Protein AF-A0A7X6SN82-F1 (afdb_monomer_lite)

Foldseek 3Di:
DVVLVVCLLPDDLVVSVVVLVVVCVVCVVVQQDWDADPVRDIDGPPVVVVVVSVVCVVCSCVLCVCVVCVVVVDDNDCVVVVVLVVVLCVVVVVPVPDDPVVSVVVNVVSVVD

Structure (mmCIF, N/CA/C/O backbone):
data_AF-A0A7X6SN82-F1
#
_entry.id   AF-A0A7X6SN82-F1
#
loop_
_atom_site.group_PDB
_atom_site.id
_atom_site.type_symbol
_atom_site.label_atom_id
_atom_site.label_alt_id
_atom_site.label_comp_id
_atom_site.label_asym_id
_atom_site.label_entity_id
_atom_site.label_seq_id
_atom_site.pdbx_PDB_ins_code
_atom_site.Cartn_x
_atom_site.Cartn_y
_atom_site.Cartn_z
_atom_site.occupancy
_atom_site.B_iso_or_equiv
_atom_site.auth_seq_id
_atom_site.auth_comp_id
_atom_site.auth_asym_id
_atom_site.auth_atom_id
_atom_site.pdbx_PDB_model_num
ATOM 1 N N . MET A 1 1 ? -13.948 -8.903 -0.047 1.00 67.38 1 MET A N 1
ATOM 2 C CA . MET A 1 1 ? -12.717 -8.161 -0.366 1.00 67.38 1 MET A CA 1
ATOM 3 C C . MET A 1 1 ? -11.757 -9.006 -1.185 1.00 67.38 1 MET A C 1
ATOM 5 O O . MET A 1 1 ? -11.541 -8.640 -2.324 1.00 67.38 1 MET A O 1
ATOM 9 N N . GLN A 1 2 ? -11.257 -10.138 -0.671 1.00 73.31 2 GLN A N 1
ATOM 10 C CA . GLN A 1 2 ? -10.271 -10.976 -1.377 1.00 73.31 2 GLN A CA 1
ATOM 11 C C . GLN A 1 2 ? -10.692 -11.329 -2.813 1.00 73.31 2 GLN A C 1
ATOM 13 O O . GLN A 1 2 ? -10.049 -10.871 -3.739 1.00 73.31 2 GLN A O 1
ATOM 18 N N . LYS A 1 3 ? -11.893 -11.892 -3.001 1.00 74.00 3 LYS A N 1
ATOM 19 C CA . LYS A 1 3 ? -12.462 -12.180 -4.335 1.00 74.00 3 LYS A CA 1
ATOM 20 C C . LYS A 1 3 ? -12.528 -10.993 -5.318 1.00 74.00 3 LYS A C 1
ATOM 22 O O . LYS A 1 3 ? -12.558 -11.208 -6.519 1.00 74.00 3 LYS A O 1
ATOM 27 N N . ILE A 1 4 ? -12.617 -9.752 -4.829 1.00 73.38 4 ILE A N 1
ATOM 28 C CA . ILE A 1 4 ? -12.637 -8.554 -5.694 1.00 73.38 4 ILE A CA 1
ATOM 29 C C . ILE A 1 4 ? -11.214 -8.201 -6.107 1.00 73.38 4 ILE A C 1
ATOM 31 O O . ILE A 1 4 ? -10.970 -7.907 -7.269 1.00 73.38 4 ILE A O 1
ATOM 35 N N . VAL A 1 5 ? -10.283 -8.273 -5.155 1.00 74.62 5 VAL A N 1
ATOM 36 C CA . VAL A 1 5 ? -8.854 -8.057 -5.398 1.00 74.62 5 VAL A CA 1
ATOM 37 C C . VAL A 1 5 ? -8.288 -9.142 -6.314 1.00 74.62 5 VAL A C 1
ATOM 39 O O . VAL A 1 5 ? -7.486 -8.825 -7.178 1.00 74.62 5 VAL A O 1
ATOM 42 N N . ASP A 1 6 ? -8.747 -10.386 -6.205 1.00 76.31 6 ASP A N 1
ATOM 43 C CA . ASP A 1 6 ? -8.285 -11.482 -7.064 1.00 76.31 6 ASP A CA 1
ATOM 44 C C . ASP A 1 6 ? -8.683 -11.267 -8.539 1.00 76.31 6 ASP A C 1
ATOM 46 O O . ASP A 1 6 ? -7.948 -11.645 -9.445 1.00 76.31 6 ASP A O 1
ATOM 50 N N . ASN A 1 7 ? -9.800 -10.574 -8.794 1.00 71.19 7 ASN A N 1
ATOM 51 C CA . ASN A 1 7 ? -10.250 -10.213 -10.145 1.00 71.19 7 ASN A CA 1
ATOM 52 C C . ASN A 1 7 ? -9.567 -8.955 -10.710 1.00 71.19 7 ASN A C 1
ATOM 54 O O . ASN A 1 7 ? -9.847 -8.555 -11.841 1.00 71.19 7 ASN A O 1
ATOM 58 N N . PHE A 1 8 ? -8.681 -8.314 -9.948 1.00 66.75 8 PHE A N 1
ATOM 59 C CA . PHE A 1 8 ? -8.024 -7.064 -10.329 1.00 66.75 8 PHE A CA 1
ATOM 60 C C . PHE A 1 8 ? -7.201 -7.185 -11.621 1.00 66.75 8 PHE A C 1
ATOM 62 O O . PHE A 1 8 ? -7.263 -6.312 -12.478 1.00 66.75 8 PHE A O 1
ATOM 69 N N . THR A 1 9 ? -6.468 -8.286 -11.799 1.00 63.84 9 THR A N 1
ATOM 70 C CA . THR A 1 9 ? -5.541 -8.475 -12.931 1.00 63.84 9 THR A CA 1
ATOM 71 C C . THR A 1 9 ? -6.228 -8.790 -14.259 1.00 63.84 9 THR A C 1
ATOM 73 O O . THR A 1 9 ? -5.591 -8.710 -15.307 1.00 63.84 9 THR A O 1
ATOM 76 N N . SER A 1 10 ? -7.512 -9.154 -14.215 1.00 71.69 10 SER A N 1
ATOM 77 C CA . SER A 1 10 ? -8.278 -9.646 -15.370 1.00 71.69 10 SER A CA 1
ATOM 78 C C . SER A 1 10 ? -9.503 -8.782 -15.696 1.00 71.69 10 SER A C 1
ATOM 80 O O . SER A 1 10 ? -10.306 -9.160 -16.544 1.00 71.69 10 SER A O 1
ATOM 82 N N . SER A 1 11 ? -9.680 -7.644 -15.017 1.00 79.38 11 SER A N 1
ATOM 83 C CA . SER A 1 11 ? -10.832 -6.751 -15.198 1.00 79.38 11 SER A CA 1
ATOM 84 C C . SER A 1 11 ? -10.419 -5.360 -15.672 1.00 79.38 11 SER A C 1
ATOM 86 O O . SER A 1 11 ? -9.285 -4.926 -15.481 1.00 79.38 11 SER A O 1
ATOM 88 N N . TRP A 1 12 ? -11.351 -4.662 -16.315 1.00 85.94 12 TRP A N 1
ATOM 89 C CA . TRP A 1 12 ? -11.198 -3.264 -16.719 1.00 85.94 12 TRP A CA 1
ATOM 90 C C . TRP A 1 12 ? -11.390 -2.319 -15.526 1.00 85.94 12 TRP A C 1
ATOM 92 O O . TRP A 1 12 ? -12.165 -2.638 -14.616 1.00 85.94 12 TRP A O 1
ATOM 102 N N . GLU A 1 13 ? -10.736 -1.150 -15.551 1.00 89.62 13 GLU A N 1
ATOM 103 C CA . GLU A 1 13 ? -10.808 -0.133 -14.481 1.00 89.62 13 GLU A CA 1
ATOM 104 C C . GLU A 1 13 ? -12.249 0.142 -14.025 1.00 89.62 13 GLU A C 1
ATOM 106 O O . GLU A 1 13 ? -12.547 0.128 -12.829 1.00 89.62 13 GLU A O 1
ATOM 111 N N . GLU A 1 14 ? -13.159 0.337 -14.978 1.00 89.25 14 GLU A N 1
ATOM 112 C CA . GLU A 1 14 ? -14.564 0.675 -14.735 1.00 89.25 14 GLU A CA 1
ATOM 113 C C . GLU A 1 14 ? -15.309 -0.438 -13.990 1.00 89.25 14 GLU A C 1
ATOM 115 O O . GLU A 1 14 ? -15.986 -0.189 -12.987 1.00 89.25 14 GLU A O 1
ATOM 120 N N . VAL A 1 15 ? -15.136 -1.684 -14.441 1.00 89.88 15 VAL A N 1
ATOM 121 C CA . VAL A 1 15 ? -15.772 -2.864 -13.843 1.00 89.88 15 VAL A CA 1
ATOM 122 C C . VAL A 1 15 ? -15.252 -3.076 -12.426 1.00 89.88 15 VAL A C 1
ATOM 124 O O . VAL A 1 15 ? -16.033 -3.291 -11.497 1.00 89.88 15 VAL A O 1
ATOM 127 N N . PHE A 1 16 ? -13.938 -2.973 -12.231 1.00 90.56 16 PHE A N 1
ATOM 128 C CA . PHE A 1 16 ? -13.335 -3.109 -10.911 1.00 90.56 16 PHE A CA 1
ATOM 129 C C . PHE A 1 16 ? -13.798 -2.002 -9.955 1.00 90.56 16 PHE A C 1
ATOM 131 O O . PHE A 1 16 ? -14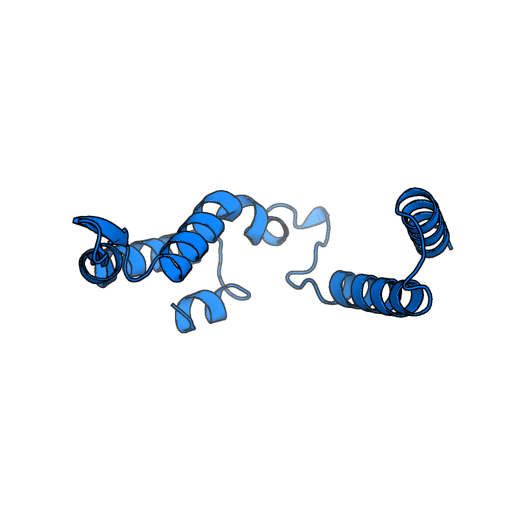.145 -2.288 -8.807 1.00 90.56 16 PHE A O 1
ATOM 138 N N . SER A 1 17 ? -13.852 -0.752 -10.429 1.00 91.31 17 SER A N 1
ATOM 139 C CA . SER A 1 17 ? -14.347 0.392 -9.658 1.00 91.31 17 SER A CA 1
ATOM 140 C C . SER A 1 17 ? -15.778 0.155 -9.176 1.00 91.31 17 SER A C 1
ATOM 142 O O . SER A 1 17 ? -16.059 0.251 -7.980 1.00 91.31 17 SER A O 1
ATOM 144 N N . MET A 1 18 ? -16.663 -0.259 -10.086 1.00 91.69 18 MET A N 1
ATOM 145 C CA . MET A 1 18 ? -18.060 -0.557 -9.776 1.00 91.69 18 MET A CA 1
ATOM 146 C C . MET A 1 18 ? -18.185 -1.677 -8.736 1.00 91.69 18 MET A C 1
ATOM 148 O O . MET A 1 18 ? -18.899 -1.530 -7.742 1.00 91.69 18 MET A O 1
ATOM 152 N N . LEU A 1 19 ? -17.462 -2.788 -8.916 1.00 91.69 19 LEU A N 1
ATOM 153 C CA . LEU A 1 19 ? -17.475 -3.909 -7.970 1.00 91.69 19 LEU A CA 1
ATOM 154 C C . LEU A 1 19 ? -16.968 -3.500 -6.581 1.00 91.69 19 LEU A C 1
ATOM 156 O O . LEU A 1 19 ? -17.528 -3.931 -5.566 1.00 91.69 19 LEU A O 1
ATOM 160 N N . LEU A 1 20 ? -15.931 -2.660 -6.523 1.00 92.19 20 LEU A N 1
ATOM 161 C CA . LEU A 1 20 ? -15.407 -2.123 -5.271 1.00 92.19 20 LEU A CA 1
ATOM 162 C C . LEU A 1 20 ? -16.456 -1.257 -4.563 1.00 92.19 20 LEU A C 1
ATOM 164 O O . LEU A 1 20 ? -16.662 -1.420 -3.359 1.00 92.19 20 LEU A O 1
ATOM 168 N N . GLU A 1 21 ? -17.152 -0.384 -5.291 1.00 93.50 21 GLU A N 1
ATOM 169 C CA . GLU A 1 21 ? -18.200 0.470 -4.727 1.00 93.50 21 GLU A CA 1
ATOM 170 C C . GLU A 1 21 ? -19.401 -0.334 -4.228 1.00 93.50 21 GLU A C 1
ATOM 172 O O . GLU A 1 21 ? -19.819 -0.153 -3.081 1.00 93.50 21 GLU A O 1
ATOM 177 N N . VAL A 1 22 ? -19.895 -1.294 -5.013 1.00 94.12 22 VAL A N 1
ATOM 178 C CA . VAL A 1 22 ? -20.984 -2.198 -4.604 1.00 94.12 22 VAL A CA 1
ATOM 179 C C . VAL A 1 22 ? -20.616 -2.958 -3.330 1.00 94.12 22 VAL A C 1
ATOM 181 O O . VAL A 1 22 ? -21.420 -3.068 -2.401 1.00 94.12 22 VAL A O 1
ATOM 184 N N . TRP A 1 23 ? -19.382 -3.455 -3.234 1.00 93.88 23 TRP A N 1
ATOM 185 C CA . TRP A 1 23 ? -18.920 -4.139 -2.032 1.00 93.88 23 TRP A CA 1
ATOM 186 C C . TRP A 1 23 ? -18.820 -3.195 -0.830 1.00 93.88 23 TRP A C 1
ATOM 188 O O . TRP A 1 23 ? -19.251 -3.557 0.264 1.00 93.88 23 TRP A O 1
ATOM 198 N N . MET A 1 24 ? -18.311 -1.975 -1.011 1.00 93.75 24 MET A N 1
ATOM 199 C CA . MET A 1 24 ? -18.264 -0.976 0.060 1.00 93.75 24 MET A CA 1
ATOM 200 C C . MET A 1 24 ? -19.659 -0.599 0.562 1.00 93.75 24 MET A C 1
ATOM 202 O O . MET A 1 24 ? -19.836 -0.436 1.768 1.00 93.75 24 MET A O 1
ATOM 206 N N . LEU A 1 25 ? -20.643 -0.489 -0.335 1.00 95.25 25 LEU A N 1
ATOM 207 C CA . LEU A 1 25 ? -22.038 -0.236 0.020 1.00 95.25 25 LEU A CA 1
ATOM 208 C C . LEU A 1 25 ? -22.616 -1.401 0.826 1.00 95.25 25 LEU A C 1
ATOM 210 O O . LEU A 1 25 ? -23.152 -1.183 1.913 1.00 95.25 25 LEU A O 1
ATOM 214 N N . LYS A 1 26 ? -22.417 -2.638 0.353 1.00 95.44 26 LYS A N 1
ATOM 215 C CA . LYS A 1 26 ? -22.861 -3.857 1.045 1.00 95.44 26 LYS A CA 1
ATOM 216 C C . LYS A 1 26 ? -22.298 -3.965 2.463 1.00 95.44 26 LYS A C 1
ATOM 218 O O . LYS A 1 26 ? -23.011 -4.360 3.377 1.00 95.44 26 LYS A O 1
ATOM 223 N N . TRP A 1 27 ? -21.029 -3.611 2.656 1.00 94.69 27 TRP A N 1
ATOM 224 C CA . TRP A 1 27 ? -20.337 -3.726 3.946 1.00 94.69 27 TRP A CA 1
ATOM 225 C C . TRP A 1 27 ? -20.223 -2.393 4.698 1.00 94.69 27 TRP A C 1
ATOM 227 O O . TRP A 1 27 ? -19.426 -2.272 5.627 1.00 94.69 27 TRP A O 1
ATOM 237 N N . ASN A 1 28 ? -21.015 -1.381 4.336 1.00 94.25 28 ASN A N 1
ATOM 238 C CA . ASN A 1 28 ? -20.904 -0.032 4.894 1.00 94.25 28 ASN A CA 1
ATOM 239 C C . ASN A 1 28 ? -21.091 0.001 6.418 1.00 94.25 28 ASN A C 1
ATOM 241 O O . ASN A 1 28 ? -20.342 0.685 7.114 1.00 94.25 28 ASN A O 1
ATOM 245 N N . GLN A 1 29 ? -22.070 -0.748 6.935 1.00 96.00 29 GLN A N 1
ATOM 246 C CA . GLN A 1 29 ? -22.339 -0.827 8.373 1.00 96.00 29 GLN A CA 1
ATOM 247 C C . GLN A 1 29 ? -21.158 -1.449 9.121 1.00 96.00 29 GLN A C 1
ATOM 249 O O . GLN A 1 29 ? -20.632 -0.827 10.039 1.00 96.00 29 GLN A O 1
ATOM 254 N N . PHE A 1 30 ? -20.674 -2.597 8.642 1.00 95.50 30 PHE A N 1
ATOM 255 C CA . PHE A 1 30 ? -19.480 -3.262 9.162 1.00 95.50 30 PHE A CA 1
ATOM 256 C C . PHE A 1 30 ? -18.268 -2.321 9.165 1.00 95.50 30 PHE A C 1
ATOM 258 O O . PHE A 1 30 ? -17.626 -2.109 10.186 1.00 95.50 30 PHE A O 1
ATOM 265 N N . LEU A 1 31 ? -17.992 -1.640 8.049 1.00 94.62 31 LEU A N 1
ATOM 266 C CA . LEU A 1 31 ? -16.875 -0.696 7.950 1.00 94.62 31 LEU A CA 1
ATOM 267 C C . LEU A 1 31 ? -17.005 0.508 8.897 1.00 94.62 31 LEU A C 1
ATOM 269 O O . LEU A 1 31 ? -15.998 1.171 9.152 1.00 94.62 31 LEU A O 1
ATOM 273 N N . LYS A 1 32 ? -18.209 0.842 9.368 1.00 95.94 32 LYS A N 1
ATOM 274 C CA . LYS A 1 32 ? -18.475 1.959 10.286 1.00 95.94 32 LYS A CA 1
ATOM 275 C C . LYS A 1 32 ? -18.461 1.554 11.759 1.00 95.94 32 LYS A C 1
ATOM 277 O O . LYS A 1 32 ? -18.570 2.447 12.597 1.00 95.94 32 LYS A O 1
ATOM 282 N N . GLU A 1 33 ? -18.290 0.271 12.072 1.00 97.62 33 GLU A N 1
ATOM 283 C CA . GLU A 1 33 ? -18.157 -0.213 13.447 1.00 97.62 33 GLU A CA 1
ATOM 284 C C . GLU A 1 33 ? -17.046 0.529 14.199 1.00 97.62 33 GLU A C 1
ATOM 286 O O . GLU A 1 33 ? -15.970 0.832 13.658 1.00 97.62 33 GLU A O 1
ATOM 291 N N . LYS A 1 34 ? -17.343 0.851 15.458 1.00 96.44 34 LYS A N 1
ATOM 292 C CA . LYS A 1 34 ? -16.477 1.618 16.348 1.00 96.44 34 LYS A CA 1
ATOM 293 C C . LYS A 1 34 ? -16.148 0.784 17.572 1.00 96.44 34 LYS A C 1
ATOM 295 O O . LYS A 1 34 ? -17.030 0.197 18.190 1.00 96.44 34 LYS A O 1
ATOM 300 N N . THR A 1 35 ? -14.884 0.812 17.957 1.00 95.69 35 THR A N 1
ATOM 301 C CA . THR A 1 35 ? -14.403 0.294 19.233 1.00 95.69 35 THR A CA 1
ATOM 302 C C . THR A 1 35 ? -14.029 1.479 20.111 1.00 95.69 35 THR A C 1
ATOM 304 O O . THR A 1 35 ? -13.396 2.428 19.643 1.00 95.69 35 THR A O 1
ATOM 307 N N . TYR A 1 36 ? -14.430 1.428 21.376 1.00 95.44 36 TYR A N 1
ATOM 308 C CA . TYR A 1 36 ? -14.109 2.442 22.372 1.00 95.44 36 TYR A CA 1
ATOM 309 C C . TYR A 1 36 ? -12.939 1.948 23.221 1.00 95.44 36 TYR A C 1
ATOM 311 O O . TYR A 1 36 ? -12.921 0.797 23.651 1.00 95.44 36 TYR A O 1
ATOM 319 N N . SER A 1 37 ? -11.933 2.795 23.419 1.00 93.56 37 SER A N 1
ATOM 320 C CA . SER A 1 37 ? -10.840 2.524 24.344 1.00 93.56 37 SER A CA 1
ATOM 321 C C . SER A 1 37 ? -11.283 2.765 25.784 1.00 93.56 37 SER A C 1
ATOM 323 O O . SER A 1 37 ? -12.213 3.526 26.051 1.00 93.56 37 SER A O 1
ATOM 325 N N . ASN A 1 38 ? -10.509 2.229 26.725 1.00 90.69 38 ASN A N 1
ATOM 326 C CA . ASN A 1 38 ? -10.680 2.470 28.162 1.00 90.69 38 ASN A CA 1
ATOM 327 C C . ASN A 1 38 ? -10.566 3.963 28.545 1.00 90.69 38 ASN A C 1
ATOM 329 O O . ASN A 1 38 ? -10.922 4.349 29.648 1.00 90.69 38 ASN A O 1
ATOM 333 N N . THR A 1 39 ? -10.069 4.807 27.634 1.00 90.69 39 THR A N 1
ATOM 334 C CA . THR A 1 39 ? -9.944 6.264 27.792 1.00 90.69 39 THR A CA 1
ATOM 335 C C . THR A 1 39 ? -11.120 7.050 27.195 1.00 90.69 39 THR A C 1
ATOM 337 O O . THR A 1 39 ? -11.044 8.271 27.087 1.00 90.69 39 THR A O 1
ATOM 340 N N . GLY A 1 40 ? -12.184 6.375 26.743 1.00 90.38 40 GLY A N 1
ATOM 341 C CA . GLY A 1 40 ? -13.375 6.999 26.150 1.00 90.38 40 GLY A CA 1
ATOM 342 C C . GLY A 1 40 ? -13.205 7.465 24.698 1.00 90.38 40 GLY A C 1
ATOM 343 O O . GLY A 1 40 ? -14.160 7.937 24.082 1.00 90.38 40 GLY A O 1
ATOM 344 N N . LYS A 1 41 ? -12.012 7.311 24.108 1.00 93.38 41 LYS A N 1
ATOM 345 C CA . LYS A 1 41 ? -11.774 7.606 22.688 1.00 93.38 41 LYS A CA 1
ATOM 346 C C . LYS A 1 41 ? -12.29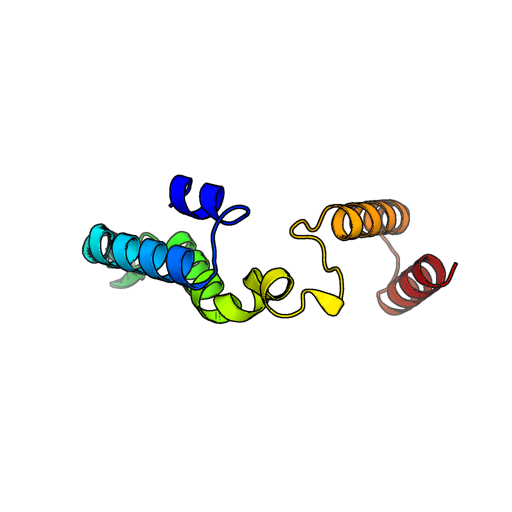5 6.461 21.828 1.00 93.38 41 LYS A C 1
ATOM 348 O O . LYS A 1 41 ? -12.079 5.295 22.138 1.00 93.38 41 LYS A O 1
ATOM 353 N N . TRP A 1 42 ? -12.930 6.783 20.708 1.00 95.12 42 TRP A N 1
ATOM 354 C CA . TRP A 1 42 ?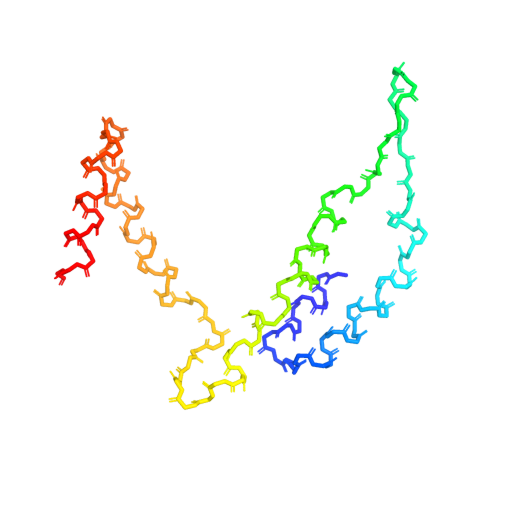 -13.369 5.775 19.747 1.00 95.12 42 TRP A CA 1
ATOM 355 C C . TRP A 1 42 ? -12.413 5.694 18.556 1.00 95.12 42 TRP A C 1
ATOM 357 O O . TRP A 1 42 ? -11.797 6.682 18.153 1.00 95.12 42 TRP A O 1
ATOM 367 N N . PHE A 1 43 ? -12.314 4.513 17.958 1.00 94.25 43 PHE A N 1
ATOM 368 C CA . PHE A 1 43 ? -11.651 4.293 16.678 1.00 94.25 43 PHE A CA 1
ATOM 369 C C . PHE A 1 43 ? -12.445 3.293 15.840 1.00 94.25 43 PHE A C 1
ATOM 371 O O . PHE A 1 43 ? -13.211 2.491 16.368 1.00 94.25 43 PHE A O 1
ATOM 378 N N . TYR A 1 44 ? -12.272 3.333 14.517 1.00 96.25 44 TYR A N 1
ATOM 379 C CA . TYR A 1 44 ? -12.874 2.325 13.645 1.00 96.25 44 TYR A CA 1
ATOM 380 C C . TYR A 1 44 ? -12.302 0.944 13.960 1.00 96.25 44 TYR A C 1
ATOM 382 O O . TYR A 1 44 ? -11.083 0.752 13.881 1.00 96.25 44 TYR A O 1
ATOM 390 N N . THR A 1 45 ? -13.177 -0.023 14.224 1.00 96.44 45 THR A N 1
ATOM 391 C CA . THR A 1 45 ? -12.803 -1.415 14.511 1.00 96.44 45 THR A CA 1
ATOM 392 C C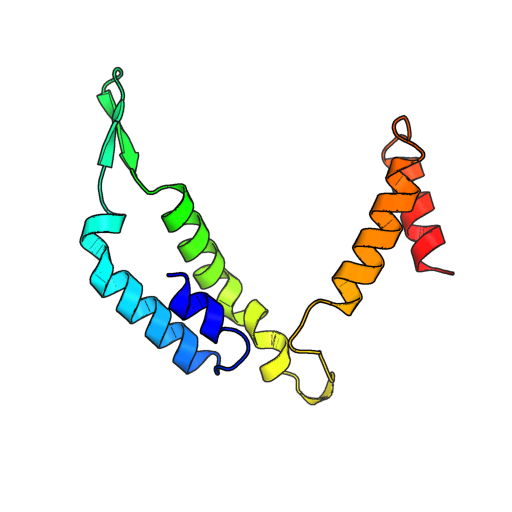 . THR A 1 45 ? -11.962 -1.992 13.367 1.00 96.44 45 THR A C 1
ATOM 394 O O . THR A 1 45 ? -10.879 -2.537 13.578 1.00 96.44 45 THR A O 1
ATOM 397 N N . HIS A 1 46 ? -12.361 -1.718 12.121 1.00 95.81 46 HIS A N 1
ATOM 398 C CA . HIS A 1 46 ? -11.716 -2.236 10.906 1.00 95.81 46 HIS A CA 1
ATOM 399 C C . HIS A 1 46 ? -10.733 -1.251 10.259 1.00 95.81 46 HIS A C 1
ATOM 401 O O . HIS A 1 46 ? -10.671 -1.120 9.034 1.00 95.81 46 HIS A O 1
ATOM 407 N N . ARG A 1 47 ? -9.939 -0.530 11.064 1.00 94.75 47 ARG A N 1
ATOM 408 C CA . ARG A 1 47 ? -9.017 0.529 10.591 1.00 94.75 47 ARG A CA 1
ATOM 409 C C . ARG A 1 47 ? -8.109 0.115 9.423 1.00 94.75 47 ARG A C 1
ATOM 411 O O . ARG A 1 47 ? -7.948 0.884 8.478 1.00 94.75 47 ARG A O 1
ATOM 418 N N . LYS A 1 48 ? -7.533 -1.096 9.467 1.00 94.56 48 LYS A N 1
ATOM 419 C CA . LYS A 1 48 ? -6.607 -1.600 8.433 1.00 94.56 48 LYS A CA 1
ATOM 420 C C . LYS A 1 48 ? -7.328 -1.787 7.101 1.00 94.56 48 LYS A C 1
ATOM 422 O O . LYS A 1 48 ? -6.854 -1.308 6.076 1.00 94.56 48 LYS A O 1
ATOM 427 N N . LEU A 1 49 ? -8.501 -2.415 7.144 1.00 94.31 49 LEU A N 1
ATOM 428 C CA . LEU A 1 49 ? -9.335 -2.655 5.972 1.00 94.31 49 LEU A CA 1
ATOM 429 C C . LEU A 1 49 ? -9.810 -1.338 5.348 1.00 94.31 49 LEU A C 1
ATOM 431 O O . LEU A 1 49 ? -9.657 -1.145 4.145 1.00 94.31 49 LEU A O 1
ATOM 435 N N . ARG A 1 50 ? -10.295 -0.389 6.162 1.00 94.69 50 ARG A N 1
ATOM 436 C CA . ARG A 1 50 ? -10.662 0.956 5.685 1.00 94.69 50 ARG A CA 1
ATOM 437 C C . ARG A 1 50 ? -9.489 1.670 5.016 1.00 94.69 50 ARG A C 1
ATOM 439 O O . ARG A 1 50 ? -9.670 2.290 3.973 1.00 94.69 50 ARG A O 1
ATOM 446 N N . SER A 1 51 ? -8.296 1.585 5.607 1.00 94.81 51 SER A N 1
ATOM 447 C CA . SER A 1 51 ? -7.087 2.188 5.040 1.00 94.81 51 SER A CA 1
ATOM 448 C C . SER A 1 51 ? -6.722 1.566 3.689 1.00 94.81 51 SER A C 1
ATOM 450 O O . SER A 1 51 ? -6.443 2.296 2.741 1.00 94.81 51 SER A O 1
ATOM 452 N N . ALA A 1 52 ? -6.798 0.237 3.572 1.00 93.31 52 ALA A N 1
ATOM 453 C CA . ALA A 1 52 ? -6.550 -0.473 2.320 1.00 93.31 52 ALA A CA 1
ATOM 454 C C . ALA A 1 52 ? -7.541 -0.054 1.222 1.00 93.31 52 ALA A C 1
ATOM 456 O O . ALA A 1 52 ? -7.118 0.329 0.136 1.00 93.31 52 ALA A O 1
ATOM 457 N N . ILE A 1 53 ? -8.843 -0.028 1.527 1.00 93.38 53 ILE A N 1
ATOM 458 C CA . ILE A 1 53 ? -9.891 0.422 0.595 1.00 93.38 53 ILE A CA 1
ATOM 459 C C . ILE A 1 53 ? -9.638 1.861 0.139 1.00 93.38 53 ILE A C 1
ATOM 461 O O . ILE A 1 53 ? -9.700 2.155 -1.053 1.00 93.38 53 ILE A O 1
ATOM 465 N N . ARG A 1 54 ? -9.311 2.758 1.078 1.00 93.94 54 ARG A N 1
ATOM 466 C CA . ARG A 1 54 ? -8.980 4.151 0.761 1.00 93.94 54 ARG A CA 1
ATOM 467 C C . ARG A 1 54 ? -7.781 4.236 -0.180 1.00 93.94 54 ARG A C 1
ATOM 469 O O . ARG A 1 54 ? -7.841 5.007 -1.129 1.00 93.94 54 ARG A O 1
ATOM 476 N N . SER A 1 55 ? -6.732 3.451 0.075 1.00 94.81 55 SER A N 1
ATOM 477 C CA . SER A 1 55 ? -5.531 3.403 -0.764 1.00 94.81 55 SER A CA 1
ATOM 478 C C . SER A 1 55 ? -5.844 2.925 -2.180 1.00 94.81 55 SER A C 1
ATOM 480 O O . SER A 1 55 ? -5.401 3.544 -3.142 1.00 94.81 55 SER A O 1
ATOM 482 N N . ILE A 1 56 ? -6.651 1.869 -2.321 1.00 92.56 56 ILE A N 1
ATOM 483 C CA . ILE A 1 56 ? -7.083 1.368 -3.632 1.00 92.56 56 ILE A CA 1
ATOM 484 C C . ILE A 1 56 ? -7.864 2.459 -4.371 1.00 92.56 56 ILE A C 1
ATOM 486 O O . ILE A 1 56 ? -7.527 2.790 -5.502 1.00 92.56 56 ILE A O 1
ATOM 490 N N . LYS A 1 57 ? -8.845 3.089 -3.711 1.00 92.00 57 LYS A N 1
ATOM 491 C CA . LYS A 1 57 ? -9.676 4.134 -4.326 1.00 92.00 57 LYS A CA 1
ATOM 492 C C . LYS A 1 57 ? -8.863 5.360 -4.750 1.00 92.00 57 LYS A C 1
ATOM 494 O O . LYS A 1 57 ? -9.074 5.878 -5.840 1.00 92.00 57 LYS A O 1
ATOM 499 N N . SER A 1 58 ? -7.923 5.821 -3.922 1.00 93.94 58 SER A N 1
ATOM 500 C CA . SER A 1 58 ? -7.088 6.982 -4.261 1.00 93.94 58 SER A CA 1
ATOM 501 C C . SER A 1 58 ? -6.086 6.701 -5.378 1.00 93.94 58 SER A C 1
ATOM 503 O O . SER A 1 58 ? -5.686 7.630 -6.071 1.00 93.94 58 SER A O 1
ATOM 505 N N . ASN A 1 59 ? -5.669 5.443 -5.544 1.00 93.31 59 ASN A N 1
ATOM 506 C CA . ASN A 1 59 ? -4.657 5.048 -6.524 1.00 93.31 59 ASN A CA 1
ATOM 507 C C . ASN A 1 59 ? -5.238 4.327 -7.745 1.00 93.31 59 ASN A C 1
ATOM 509 O O . ASN A 1 59 ? -4.472 3.834 -8.567 1.00 93.31 59 ASN A O 1
ATOM 513 N N . LEU A 1 60 ? -6.564 4.286 -7.891 1.00 90.56 60 LEU A N 1
ATOM 514 C CA . LEU A 1 60 ? -7.247 3.502 -8.919 1.00 90.56 60 LEU A CA 1
ATOM 515 C C . LEU A 1 60 ? -6.718 3.784 -10.333 1.00 90.56 60 LEU A C 1
ATOM 517 O O . LEU A 1 60 ? -6.351 2.865 -11.051 1.00 90.56 60 LEU A O 1
ATOM 521 N N . ARG A 1 61 ? -6.546 5.064 -10.675 1.00 86.56 61 ARG A N 1
ATOM 522 C CA . ARG A 1 61 ? -6.012 5.487 -11.980 1.00 86.56 61 ARG A CA 1
ATOM 523 C C . ARG A 1 61 ? -4.600 4.967 -12.254 1.00 86.56 61 ARG A C 1
ATOM 525 O O . ARG A 1 61 ? -4.238 4.740 -13.400 1.00 86.56 61 ARG A O 1
ATOM 532 N N . TYR A 1 62 ? -3.784 4.817 -11.211 1.00 89.06 62 TYR A N 1
ATOM 533 C CA . TYR A 1 62 ? -2.413 4.318 -11.341 1.00 89.06 62 TYR A CA 1
ATOM 534 C C . TYR A 1 62 ? -2.378 2.800 -11.492 1.00 89.06 62 TYR A C 1
ATOM 536 O O . TYR A 1 62 ? -1.551 2.270 -12.232 1.00 89.06 62 TYR A O 1
ATOM 544 N N . LEU A 1 63 ? -3.303 2.114 -10.824 1.00 89.25 63 LEU A N 1
ATOM 545 C CA . LEU A 1 63 ? -3.448 0.665 -10.860 1.00 89.25 63 LEU A CA 1
ATOM 546 C C . LEU A 1 63 ? -3.761 0.127 -12.269 1.00 89.25 63 LEU A C 1
ATOM 548 O O . LEU A 1 63 ? -3.291 -0.953 -12.609 1.00 89.25 63 LEU A O 1
ATOM 552 N N . PHE A 1 64 ? -4.474 0.894 -13.098 1.00 90.19 64 PHE A N 1
ATOM 553 C CA . PHE A 1 64 ? -4.850 0.511 -14.467 1.00 90.19 64 PHE A CA 1
ATOM 554 C C . PHE A 1 64 ? -4.041 1.225 -15.563 1.00 90.19 64 PHE A C 1
ATOM 556 O O . PHE A 1 64 ? -4.418 1.226 -16.732 1.00 90.19 64 PHE A O 1
ATOM 563 N N . THR A 1 65 ? -2.886 1.804 -15.220 1.00 90.44 65 THR A N 1
ATOM 564 C CA . THR A 1 65 ? -2.001 2.489 -16.187 1.00 90.44 65 THR A CA 1
ATOM 565 C C . THR A 1 65 ? -1.620 1.629 -17.390 1.00 90.44 65 THR A C 1
ATOM 567 O O . THR A 1 65 ? -1.565 2.148 -18.502 1.00 90.44 65 THR A O 1
ATOM 570 N N . PHE A 1 66 ? -1.435 0.323 -17.190 1.00 88.31 66 PHE A N 1
ATOM 571 C CA . PHE A 1 66 ? -1.139 -0.630 -18.262 1.00 88.31 66 PHE A CA 1
ATOM 572 C C . PHE A 1 66 ? -2.275 -0.781 -19.290 1.00 88.31 66 PHE A C 1
ATOM 574 O O . PHE A 1 66 ? -2.011 -1.139 -20.431 1.00 88.31 66 PHE A O 1
ATOM 581 N N . GLN A 1 67 ? -3.529 -0.495 -18.913 1.00 89.31 67 GLN A N 1
ATOM 582 C CA . GLN A 1 67 ? -4.673 -0.505 -19.836 1.00 89.31 67 GLN A CA 1
ATOM 583 C C . GLN A 1 67 ? -4.782 0.802 -20.621 1.00 89.31 67 GLN A C 1
ATOM 585 O O . GLN A 1 67 ? -5.269 0.806 -21.747 1.00 89.31 67 GLN A O 1
ATOM 590 N N . LYS A 1 68 ? -4.341 1.916 -20.024 1.00 87.62 68 LYS A N 1
ATOM 591 C CA . LYS A 1 68 ? -4.482 3.256 -20.601 1.00 87.62 68 LYS A CA 1
ATOM 592 C C . LYS A 1 68 ? -3.432 3.575 -21.669 1.00 87.62 68 LYS A C 1
ATOM 594 O O . LYS A 1 68 ? -3.728 4.345 -22.575 1.00 87.62 68 LYS A O 1
ATOM 599 N N . TYR A 1 69 ? -2.234 3.007 -21.542 1.00 89.56 69 TYR A N 1
ATOM 600 C CA . TYR A 1 69 ? -1.090 3.287 -22.414 1.00 89.56 69 TYR A CA 1
ATOM 601 C C . TYR A 1 69 ? -0.555 1.992 -23.036 1.00 89.56 69 TYR A C 1
ATOM 603 O O . TYR A 1 69 ? 0.523 1.504 -22.680 1.00 89.56 69 TYR A O 1
ATOM 611 N N . LEU A 1 70 ? -1.345 1.391 -23.929 1.00 87.19 70 LEU A N 1
ATOM 612 C CA . LEU A 1 70 ? -1.009 0.118 -24.583 1.00 87.19 70 LEU A CA 1
ATOM 613 C C . LEU A 1 70 ? 0.260 0.224 -25.444 1.00 87.19 70 LEU A C 1
ATOM 615 O O . LEU A 1 70 ? 1.009 -0.744 -25.558 1.00 87.19 70 LEU A O 1
ATOM 619 N N . GLU A 1 71 ? 0.534 1.407 -25.992 1.00 93.12 71 GLU A N 1
ATOM 620 C CA . GLU A 1 71 ? 1.722 1.735 -26.781 1.00 93.12 71 GLU A CA 1
ATOM 621 C C . GLU A 1 71 ? 3.029 1.643 -25.985 1.00 93.12 71 GLU A C 1
ATOM 623 O O . GLU A 1 71 ? 4.094 1.436 -26.561 1.00 93.12 71 GLU A O 1
ATOM 628 N N . LEU A 1 72 ? 2.956 1.766 -24.656 1.00 91.38 72 LEU A N 1
ATOM 629 C CA . LEU A 1 72 ? 4.115 1.632 -23.774 1.00 91.38 72 LEU A CA 1
ATOM 630 C C . LEU A 1 72 ? 4.417 0.168 -23.421 1.00 91.38 72 LEU A C 1
ATOM 632 O O . LEU A 1 72 ? 5.396 -0.088 -22.721 1.00 91.38 72 LEU A O 1
ATOM 636 N N . HIS A 1 73 ? 3.585 -0.783 -23.870 1.00 88.12 73 HIS A N 1
ATOM 637 C CA . HIS A 1 73 ? 3.726 -2.222 -23.613 1.00 88.12 73 HIS A CA 1
ATOM 638 C C . HIS A 1 73 ? 3.984 -2.559 -22.134 1.00 88.12 73 HIS A C 1
ATOM 640 O O . HIS A 1 73 ? 4.752 -3.464 -21.800 1.00 88.12 73 HIS A O 1
ATOM 646 N N . ILE A 1 74 ? 3.340 -1.818 -21.227 1.00 88.81 74 ILE A N 1
ATOM 647 C CA . ILE A 1 74 ? 3.495 -2.016 -19.786 1.00 88.81 74 ILE A CA 1
ATOM 648 C C . ILE A 1 74 ? 2.862 -3.365 -19.415 1.00 88.81 74 ILE A C 1
ATOM 650 O O . ILE A 1 74 ? 1.685 -3.588 -19.711 1.00 88.81 74 ILE A O 1
ATOM 654 N N . PRO A 1 75 ? 3.593 -4.273 -18.748 1.00 86.50 75 PRO A N 1
ATOM 655 C CA . PRO A 1 75 ? 3.016 -5.531 -18.303 1.00 86.50 75 PRO A CA 1
ATOM 656 C C . PRO A 1 75 ? 1.963 -5.289 -17.216 1.00 86.50 75 PRO A C 1
ATOM 658 O O . PRO A 1 75 ? 2.112 -4.425 -16.353 1.00 86.50 75 PRO A O 1
ATOM 661 N N . ASN A 1 76 ? 0.925 -6.122 -17.193 1.00 85.50 76 ASN A N 1
ATOM 662 C CA . ASN A 1 76 ? -0.096 -6.125 -16.137 1.00 85.50 76 ASN A CA 1
ATOM 663 C C . ASN A 1 76 ? 0.401 -6.718 -14.799 1.00 85.50 76 ASN A C 1
ATOM 665 O O . ASN A 1 76 ? -0.368 -6.814 -13.842 1.00 85.50 76 ASN A O 1
ATOM 669 N N . THR A 1 77 ? 1.669 -7.137 -14.725 1.00 83.38 77 THR A N 1
ATOM 670 C CA . THR A 1 77 ? 2.308 -7.686 -13.522 1.0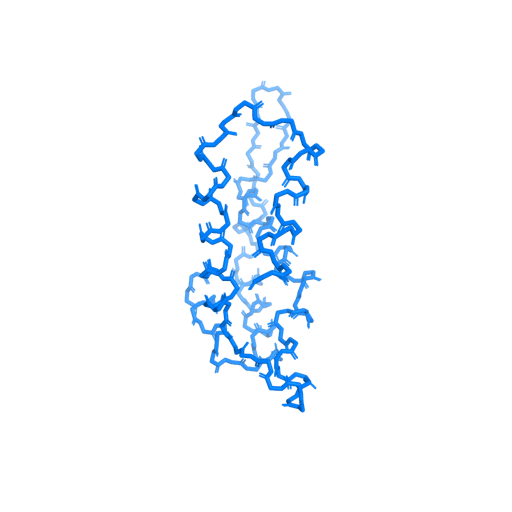0 83.38 77 THR A CA 1
ATOM 671 C C . THR A 1 77 ? 3.596 -6.939 -13.192 1.00 83.38 77 THR A C 1
ATOM 673 O O . THR A 1 77 ? 4.296 -6.433 -14.067 1.00 83.38 77 THR A O 1
ATOM 676 N N . THR A 1 78 ? 3.946 -6.905 -11.907 1.00 86.94 78 THR A N 1
ATOM 677 C CA . THR A 1 78 ? 5.168 -6.274 -11.386 1.00 86.94 78 THR A CA 1
ATOM 678 C C . THR A 1 78 ? 6.344 -7.243 -11.268 1.00 86.94 78 THR A C 1
ATOM 680 O O . THR A 1 78 ? 7.359 -6.885 -10.675 1.00 86.94 78 THR A O 1
ATOM 683 N N . ASN A 1 79 ? 6.254 -8.446 -11.850 1.00 87.31 79 ASN A N 1
ATOM 684 C CA . ASN A 1 79 ? 7.238 -9.526 -11.687 1.00 87.31 79 ASN A CA 1
ATOM 685 C C . ASN A 1 79 ? 8.671 -9.084 -12.019 1.00 87.31 79 ASN A C 1
ATOM 687 O O . ASN A 1 79 ? 9.593 -9.330 -11.241 1.00 87.31 79 ASN A O 1
ATOM 691 N N . SER A 1 80 ? 8.860 -8.374 -13.135 1.00 86.06 80 SER A N 1
ATOM 692 C CA . SER A 1 80 ? 10.178 -7.861 -13.529 1.00 86.06 80 SER A CA 1
ATOM 693 C C . SER A 1 80 ? 10.738 -6.883 -12.490 1.00 86.06 80 SER A C 1
ATOM 695 O O . SER A 1 80 ? 11.900 -6.976 -12.095 1.00 86.06 80 SER A O 1
ATOM 697 N N . LEU A 1 81 ? 9.894 -5.980 -11.983 1.00 88.94 81 LEU A N 1
ATOM 698 C CA . LEU A 1 81 ? 10.273 -4.999 -10.966 1.00 88.94 81 LEU A CA 1
ATOM 699 C C . LEU A 1 81 ? 10.570 -5.666 -9.613 1.00 88.94 81 LEU A C 1
ATOM 701 O O . LEU A 1 81 ? 11.514 -5.286 -8.920 1.00 88.94 81 LEU A O 1
ATOM 705 N N . GLU A 1 82 ? 9.787 -6.669 -9.224 1.00 91.38 82 GLU A N 1
ATOM 706 C CA . GLU A 1 82 ? 9.996 -7.442 -7.999 1.00 91.38 82 GLU A CA 1
ATOM 707 C C . GLU A 1 82 ? 11.275 -8.273 -8.047 1.00 91.38 82 GLU A C 1
ATOM 709 O O . GLU A 1 82 ? 11.996 -8.317 -7.046 1.00 91.38 82 GLU A O 1
ATOM 714 N N . GLY A 1 83 ? 11.606 -8.857 -9.201 1.00 91.56 83 GLY A N 1
ATOM 715 C CA . GLY A 1 83 ? 12.868 -9.562 -9.423 1.00 91.56 83 GLY A CA 1
ATOM 716 C C . GLY A 1 83 ? 14.074 -8.645 -9.211 1.00 91.56 83 GLY A C 1
ATOM 717 O O . GLY A 1 83 ? 14.941 -8.939 -8.382 1.00 91.56 83 GLY A O 1
ATOM 718 N N . VAL A 1 84 ? 14.081 -7.480 -9.870 1.00 90.56 84 VAL A N 1
ATOM 719 C CA . VAL A 1 84 ? 15.137 -6.463 -9.710 1.00 90.56 84 VAL A CA 1
ATOM 720 C C . VAL A 1 84 ? 15.237 -5.998 -8.255 1.00 90.56 84 VAL A C 1
ATOM 722 O O . VAL A 1 84 ? 16.319 -6.001 -7.663 1.00 90.56 84 VAL A O 1
ATOM 725 N N . ASN A 1 85 ? 14.110 -5.657 -7.627 1.00 91.69 85 ASN A N 1
ATOM 726 C CA . ASN A 1 85 ? 14.087 -5.206 -6.236 1.00 91.69 85 ASN A CA 1
ATOM 727 C C . ASN A 1 85 ? 14.582 -6.275 -5.257 1.00 91.69 85 ASN A C 1
ATOM 729 O O . ASN A 1 85 ? 15.242 -5.947 -4.269 1.00 91.69 85 ASN A O 1
ATOM 733 N N . SER A 1 86 ? 14.271 -7.545 -5.505 1.00 92.69 86 SER A N 1
ATOM 734 C CA . SER A 1 86 ? 14.720 -8.660 -4.672 1.00 92.69 86 SER A CA 1
ATOM 735 C C . SER A 1 86 ? 16.232 -8.852 -4.775 1.00 92.69 86 SER A C 1
ATOM 737 O O . SER A 1 86 ? 16.903 -8.945 -3.744 1.00 92.69 86 SER A O 1
ATOM 739 N N . ALA A 1 87 ? 16.785 -8.793 -5.989 1.00 91.00 87 ALA A N 1
ATOM 740 C CA . ALA A 1 87 ? 18.227 -8.839 -6.218 1.00 91.00 87 ALA A CA 1
ATOM 741 C C . ALA A 1 87 ? 18.960 -7.669 -5.534 1.00 91.00 87 ALA A C 1
ATOM 743 O O . ALA A 1 87 ? 19.970 -7.874 -4.855 1.00 91.00 87 ALA A O 1
ATOM 744 N N . LEU A 1 88 ? 18.423 -6.447 -5.635 1.00 91.56 88 LEU A N 1
ATOM 745 C CA . LEU A 1 88 ? 18.971 -5.272 -4.951 1.00 91.56 88 LEU A CA 1
ATOM 746 C C . LEU A 1 88 ? 18.947 -5.431 -3.429 1.00 91.56 88 LEU A C 1
ATOM 748 O O . LEU A 1 88 ? 19.961 -5.212 -2.765 1.00 91.56 88 LEU A O 1
ATOM 752 N N . LYS A 1 89 ? 17.804 -5.835 -2.861 1.00 90.75 89 LYS A N 1
ATOM 753 C CA . LYS A 1 89 ? 17.660 -6.055 -1.415 1.00 90.75 89 LYS A CA 1
ATOM 754 C C . LYS A 1 89 ? 18.658 -7.089 -0.908 1.00 90.75 89 LYS A C 1
ATOM 756 O O . LYS A 1 89 ? 19.257 -6.864 0.141 1.00 90.75 89 LYS A O 1
ATOM 761 N N . PHE A 1 90 ? 18.861 -8.179 -1.647 1.00 92.19 90 PHE A N 1
ATOM 762 C CA . PHE A 1 90 ? 19.832 -9.214 -1.300 1.00 92.19 90 PHE A CA 1
ATOM 763 C C . PHE A 1 90 ? 21.257 -8.649 -1.218 1.00 92.19 90 PHE A C 1
ATOM 765 O O . PHE A 1 90 ? 21.901 -8.766 -0.175 1.00 92.19 90 PHE A O 1
ATOM 772 N N . LYS A 1 91 ? 21.710 -7.943 -2.263 1.00 89.88 91 LYS A N 1
ATOM 773 C CA . LYS A 1 91 ? 23.050 -7.332 -2.308 1.00 89.88 91 LYS A CA 1
ATOM 774 C C . LYS A 1 91 ? 23.254 -6.273 -1.216 1.00 89.88 91 LYS A C 1
ATOM 776 O O . LYS A 1 91 ? 24.307 -6.226 -0.593 1.00 89.88 91 LYS A O 1
ATOM 781 N N . ILE A 1 92 ? 22.243 -5.450 -0.923 1.00 90.75 92 ILE A N 1
ATOM 782 C CA . ILE A 1 92 ? 22.322 -4.437 0.148 1.00 90.75 92 ILE A CA 1
ATOM 783 C C . ILE A 1 92 ? 22.360 -5.087 1.533 1.00 90.75 92 ILE A C 1
ATOM 785 O O . ILE A 1 92 ? 23.074 -4.608 2.414 1.00 90.75 92 ILE A O 1
ATOM 789 N N . LYS A 1 93 ? 21.596 -6.164 1.746 1.00 90.00 93 LYS A N 1
ATOM 790 C CA . LYS A 1 93 ? 21.506 -6.850 3.043 1.00 90.00 93 LYS A CA 1
ATOM 791 C C . LYS A 1 93 ? 22.843 -7.453 3.480 1.00 90.00 93 LYS A C 1
ATOM 793 O O . LYS A 1 93 ? 23.079 -7.538 4.680 1.00 90.00 93 LYS A O 1
ATOM 798 N N . ALA A 1 94 ? 23.731 -7.783 2.540 1.00 90.19 94 ALA A N 1
ATOM 799 C CA . ALA A 1 94 ? 25.109 -8.183 2.835 1.00 90.19 94 ALA A CA 1
ATOM 800 C C . ALA A 1 94 ? 25.934 -7.083 3.544 1.00 90.19 94 ALA A C 1
ATOM 802 O O . ALA A 1 94 ? 26.981 -7.370 4.117 1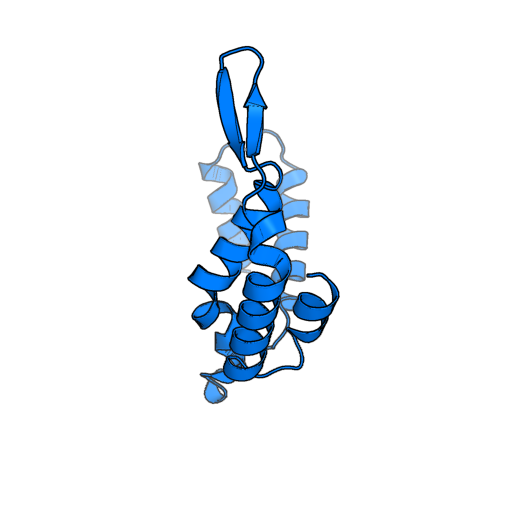.00 90.19 94 ALA A O 1
ATOM 803 N N . HIS A 1 95 ? 25.455 -5.832 3.560 1.00 89.00 95 HIS A N 1
ATOM 804 C CA . HIS A 1 95 ? 26.126 -4.681 4.170 1.00 89.00 95 HIS A CA 1
ATOM 805 C C . HIS A 1 95 ? 25.222 -3.956 5.193 1.00 89.00 95 HIS A C 1
ATOM 807 O O . HIS A 1 95 ? 24.833 -2.806 4.972 1.00 89.00 95 HIS A O 1
ATOM 813 N N . PRO A 1 96 ? 24.882 -4.576 6.340 1.00 82.94 96 PRO A N 1
ATOM 814 C CA . PRO A 1 96 ? 23.896 -4.036 7.285 1.00 82.94 96 PRO A CA 1
ATOM 815 C C . PRO A 1 96 ? 24.299 -2.685 7.908 1.00 82.94 96 PRO A C 1
ATOM 817 O O . PRO A 1 96 ? 23.430 -1.870 8.211 1.00 82.94 96 PRO A O 1
ATOM 820 N N . GLY A 1 97 ? 25.603 -2.413 8.039 1.00 90.00 97 GLY A N 1
ATOM 821 C CA . GLY A 1 97 ? 26.147 -1.165 8.594 1.00 90.00 97 GLY A CA 1
ATOM 822 C C . GLY A 1 97 ? 26.318 -0.019 7.589 1.00 90.00 97 GLY A C 1
ATOM 823 O O . GLY A 1 97 ? 26.905 1.010 7.922 1.00 90.00 97 GLY A O 1
ATOM 824 N N . ILE A 1 98 ? 25.861 -0.172 6.341 1.00 91.56 98 ILE A N 1
ATOM 825 C CA . ILE A 1 98 ? 26.072 0.856 5.320 1.00 91.56 98 ILE A CA 1
ATOM 826 C C . ILE A 1 98 ? 25.191 2.087 5.562 1.00 91.56 98 ILE A C 1
ATOM 828 O O . ILE A 1 98 ? 23.961 1.996 5.675 1.00 91.56 98 ILE A O 1
ATOM 832 N N . ASN A 1 99 ? 25.825 3.262 5.576 1.00 93.44 99 ASN A N 1
ATOM 833 C CA . ASN A 1 99 ? 25.114 4.532 5.667 1.00 93.44 99 ASN A CA 1
ATOM 834 C C . ASN A 1 99 ? 24.240 4.786 4.422 1.00 93.44 99 ASN A C 1
ATOM 836 O O . ASN A 1 99 ? 24.454 4.225 3.343 1.00 93.44 99 ASN A O 1
ATOM 840 N N . SER A 1 100 ? 23.237 5.652 4.566 1.00 91.94 100 SER A N 1
ATOM 841 C CA . SER A 1 100 ? 22.240 5.912 3.519 1.00 91.94 100 SER A CA 1
ATOM 842 C C . SER A 1 100 ? 22.846 6.472 2.226 1.00 91.94 100 SER A C 1
ATOM 844 O O . SER A 1 100 ? 22.395 6.117 1.138 1.00 91.94 100 SER A O 1
ATOM 846 N N . VAL A 1 101 ? 23.894 7.297 2.322 1.00 95.00 101 VAL A N 1
ATOM 847 C CA . VAL A 1 101 ? 24.574 7.901 1.164 1.00 95.00 101 VAL A CA 1
ATOM 848 C C . VAL A 1 101 ? 25.286 6.837 0.329 1.00 95.00 101 VAL A C 1
ATOM 850 O O . VAL A 1 101 ? 25.085 6.759 -0.883 1.00 95.00 101 VAL A O 1
ATOM 853 N N . ARG A 1 102 ? 26.080 5.969 0.966 1.00 91.12 102 ARG A N 1
ATOM 854 C CA . ARG A 1 102 ? 26.774 4.864 0.292 1.00 91.12 102 ARG A CA 1
ATOM 855 C C . ARG A 1 102 ? 25.783 3.826 -0.231 1.00 91.12 102 ARG A C 1
ATOM 857 O O . ARG A 1 102 ? 25.972 3.332 -1.335 1.00 91.12 102 ARG A O 1
ATOM 864 N N . ARG A 1 103 ? 24.682 3.572 0.487 1.00 91.81 103 ARG A N 1
ATOM 865 C CA . ARG A 1 103 ? 23.592 2.706 0.009 1.00 91.81 103 ARG A CA 1
ATOM 866 C C . ARG A 1 103 ? 23.013 3.194 -1.318 1.00 91.81 103 ARG A C 1
ATOM 868 O O . ARG A 1 103 ? 22.860 2.392 -2.231 1.00 91.81 103 ARG A O 1
ATOM 875 N N . LYS A 1 104 ? 22.738 4.497 -1.446 1.00 93.19 104 LYS A N 1
ATOM 876 C CA . LYS A 1 104 ? 22.255 5.096 -2.703 1.00 93.19 104 LYS A CA 1
ATOM 877 C C . LYS A 1 104 ? 23.273 4.950 -3.835 1.00 93.19 104 LYS A C 1
ATOM 879 O O . LYS A 1 104 ? 22.878 4.589 -4.934 1.00 93.19 104 LYS A O 1
ATOM 884 N N . LYS A 1 105 ? 24.567 5.167 -3.561 1.00 92.50 105 LYS A N 1
ATOM 885 C CA . LYS A 1 105 ? 25.640 4.966 -4.554 1.00 92.50 105 LYS A CA 1
ATOM 886 C C . LYS A 1 105 ? 25.710 3.521 -5.048 1.00 92.50 105 LYS A C 1
ATOM 888 O O . LYS A 1 105 ? 25.831 3.309 -6.246 1.00 92.50 105 LYS A O 1
ATOM 893 N N . ILE A 1 106 ? 25.588 2.545 -4.145 1.00 88.81 106 ILE A N 1
ATOM 894 C CA . ILE A 1 106 ? 25.549 1.124 -4.513 1.00 88.81 106 ILE A CA 1
ATOM 895 C C . ILE A 1 106 ? 24.311 0.815 -5.351 1.00 88.81 106 ILE A C 1
ATOM 897 O O . ILE A 1 106 ? 24.441 0.173 -6.380 1.00 88.81 106 ILE A O 1
ATOM 901 N N . ILE A 1 107 ? 23.125 1.283 -4.949 1.00 91.88 107 ILE A N 1
ATOM 902 C CA . ILE A 1 107 ? 21.899 1.087 -5.738 1.00 91.88 107 ILE A CA 1
ATOM 903 C C . ILE A 1 107 ? 22.064 1.671 -7.142 1.00 91.88 107 ILE A C 1
ATOM 905 O O . ILE A 1 107 ? 21.757 0.987 -8.106 1.00 91.88 107 ILE A O 1
ATOM 909 N N . TYR A 1 108 ? 22.577 2.899 -7.252 1.00 93.25 108 TYR A N 1
ATOM 910 C CA . TYR A 1 108 ? 22.840 3.535 -8.541 1.00 93.25 108 TYR A CA 1
ATOM 911 C C . TYR A 1 108 ? 23.800 2.692 -9.385 1.00 93.25 108 TYR A C 1
ATOM 913 O O . TYR A 1 108 ? 23.457 2.305 -10.492 1.00 93.25 108 TYR A O 1
ATOM 921 N N . TYR A 1 109 ? 24.947 2.303 -8.824 1.00 91.75 109 TYR A N 1
ATOM 922 C CA . TYR A 1 109 ? 25.909 1.434 -9.501 1.00 91.75 109 TYR A CA 1
ATOM 923 C C . TYR A 1 109 ? 25.295 0.097 -9.953 1.00 91.75 109 TYR A C 1
ATOM 925 O O . TYR A 1 109 ? 25.559 -0.351 -11.060 1.00 91.75 109 TYR A O 1
ATOM 933 N N . LEU A 1 110 ? 24.456 -0.529 -9.123 1.00 88.81 110 LEU A N 1
ATOM 934 C CA . LEU A 1 110 ? 23.789 -1.797 -9.436 1.00 88.81 110 LEU A CA 1
ATOM 935 C C . LEU A 1 110 ? 22.661 -1.673 -10.467 1.00 88.81 110 LEU A C 1
ATOM 937 O O . LEU A 1 110 ? 22.241 -2.695 -10.993 1.00 88.81 110 LEU A O 1
ATOM 941 N N . LEU A 1 111 ? 22.130 -0.470 -10.689 1.00 89.62 111 LEU A N 1
ATOM 942 C CA . LEU A 1 111 ? 21.103 -0.193 -11.696 1.00 89.62 111 LEU A CA 1
ATOM 943 C C . LEU A 1 111 ? 21.694 0.330 -13.013 1.00 89.62 111 LEU A C 1
ATOM 945 O O . LEU A 1 111 ? 20.999 0.327 -14.023 1.00 89.62 111 LEU A O 1
ATOM 949 N N . SER A 1 112 ? 22.937 0.819 -12.996 1.00 89.06 112 SER A N 1
ATOM 950 C CA . SER A 1 112 ? 23.637 1.369 -14.165 1.00 89.06 112 SER A CA 1
ATOM 951 C C . SER A 1 112 ? 24.559 0.369 -14.875 1.00 89.06 112 SER A C 1
ATOM 953 O O . SER A 1 112 ? 25.141 0.736 -15.892 1.00 89.06 112 SER A O 1
ATOM 955 N N . ASN A 1 113 ? 24.712 -0.849 -14.347 1.00 62.38 113 ASN A N 1
ATOM 956 C CA . ASN A 1 113 ? 25.437 -1.967 -14.966 1.00 62.38 113 ASN A CA 1
ATOM 957 C C . ASN A 1 113 ? 24.487 -3.147 -15.158 1.00 62.38 113 ASN A C 1
ATOM 959 O O . ASN A 1 113 ? 24.696 -3.903 -16.126 1.00 62.38 113 ASN A O 1
#

Radius of gyration: 20.25 Å; chains: 1; bounding box: 50×20×55 Å

Sequence (113 aa):
MQKIVDNFTSSWEEVFSMLLEVWMLKWNQFLKEKTYSNTGKWFYTHRKLRSAIRSIKSNLRYLFTFQKYLELHIPNTTNSLEGVNSALKFKIKAHPGINSVRRKKIIYYLLSN

Secondary structure (DSSP, 8-state):
-HHHHHTGGGS-HHHHHHHHHHHHHHTHHHHT-EEE-TTS-EEETTHHHHHHHHHHHHHHHHHTHHHH-GGGT--SS-HHHHHHHHHHHHHHHT-TT--HHHHHHHHHHHHH-

pLDDT: mean 89.46, std 7.09, range [62.38, 97.62]